Protein AF-A0A6I5CGC6-F1 (afdb_monomer_lite)

Foldseek 3Di:
DDQLLAQVVVLQVVVVVVVDHWDAPLVVDPVRPRRRDTDDPVVDDPVVVVVSVVVSVVSGDDDDDDDD

Radius of gyration: 12.17 Å; chains: 1; bounding box: 31×30×30 Å

Structure (mmCIF, N/CA/C/O backbone):
data_AF-A0A6I5CGC6-F1
#
_entry.id   AF-A0A6I5CGC6-F1
#
loop_
_atom_site.group_PDB
_atom_site.id
_atom_site.type_symbol
_atom_site.label_atom_id
_atom_site.label_alt_id
_atom_site.label_comp_id
_atom_site.label_asym_id
_atom_site.label_entity_id
_atom_site.label_seq_id
_atom_site.pdbx_PDB_ins_code
_atom_site.Cartn_x
_atom_site.Cartn_y
_atom_site.Cartn_z
_atom_site.occupancy
_atom_site.B_iso_or_equiv
_atom_site.auth_seq_id
_atom_site.auth_comp_id
_atom_site.auth_asym_id
_ato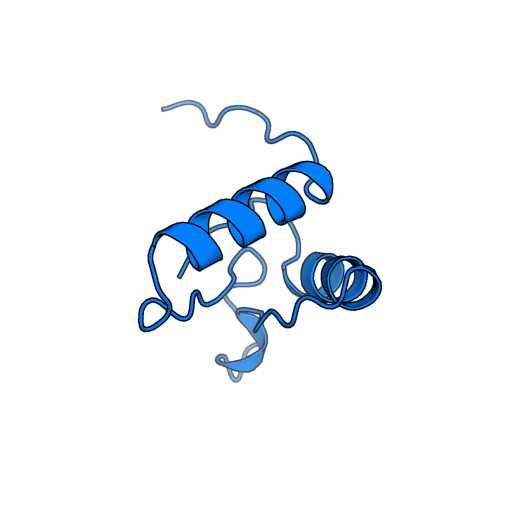m_site.auth_atom_id
_atom_site.pdbx_PDB_model_num
ATOM 1 N N . TRP A 1 1 ? -0.973 6.746 -5.004 1.00 86.62 1 TRP A N 1
ATOM 2 C CA . TRP A 1 1 ? 0.159 5.810 -4.902 1.00 86.62 1 TRP A CA 1
ATOM 3 C C . TRP A 1 1 ? 1.046 6.282 -3.773 1.00 86.62 1 TRP A C 1
ATOM 5 O O . TRP A 1 1 ? 1.246 7.485 -3.683 1.00 86.62 1 TRP A O 1
ATOM 15 N N . ILE A 1 2 ? 1.485 5.383 -2.894 1.00 89.69 2 ILE A N 1
ATOM 16 C CA . ILE A 1 2 ? 2.372 5.709 -1.770 1.00 89.69 2 ILE A C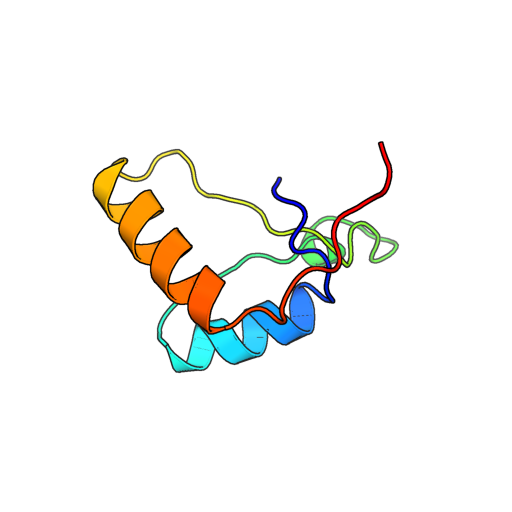A 1
ATOM 17 C C . ILE A 1 2 ? 3.729 5.084 -2.027 1.00 89.69 2 ILE A C 1
ATOM 19 O O . ILE A 1 2 ? 3.779 3.889 -2.298 1.00 89.69 2 ILE A O 1
ATOM 23 N N . ASP A 1 3 ? 4.781 5.890 -1.920 1.00 91.44 3 ASP A N 1
ATOM 24 C CA . ASP A 1 3 ? 6.167 5.432 -1.862 1.00 91.44 3 ASP A CA 1
ATOM 25 C C . ASP A 1 3 ? 6.430 4.788 -0.492 1.00 91.44 3 ASP A C 1
ATOM 27 O O . ASP A 1 3 ? 6.280 5.437 0.544 1.00 91.44 3 ASP A O 1
ATOM 31 N N . THR A 1 4 ? 6.773 3.505 -0.489 1.00 89.06 4 THR A N 1
ATOM 32 C CA . THR A 1 4 ? 7.065 2.701 0.700 1.00 89.06 4 THR A CA 1
ATOM 33 C C . THR A 1 4 ? 8.541 2.737 1.078 1.00 89.06 4 THR A C 1
ATOM 35 O O . THR A 1 4 ? 8.889 2.259 2.148 1.00 89.06 4 THR A O 1
ATOM 38 N N . GLY A 1 5 ? 9.416 3.298 0.232 1.00 89.44 5 GLY A N 1
ATOM 39 C CA . GLY A 1 5 ? 10.862 3.347 0.472 1.00 89.44 5 GLY A CA 1
ATOM 40 C C . GLY A 1 5 ? 11.594 2.006 0.321 1.00 89.44 5 GLY A C 1
ATOM 41 O O . GLY A 1 5 ? 12.810 1.967 0.454 1.00 89.44 5 GLY A O 1
ATOM 42 N N . GLU A 1 6 ? 10.879 0.928 -0.001 1.00 91.12 6 GLU A N 1
ATOM 43 C CA . GLU A 1 6 ? 11.399 -0.436 -0.157 1.00 91.12 6 GLU A CA 1
ATOM 44 C C . GLU A 1 6 ? 10.646 -1.195 -1.261 1.00 91.12 6 GLU A C 1
ATOM 46 O O . GLU A 1 6 ? 9.646 -0.696 -1.777 1.00 91.12 6 GLU A O 1
ATOM 51 N N . ASP A 1 7 ? 11.081 -2.411 -1.613 1.00 94.56 7 ASP A N 1
ATOM 52 C CA . ASP A 1 7 ? 10.393 -3.228 -2.621 1.00 94.56 7 ASP A CA 1
ATOM 53 C C . ASP A 1 7 ? 8.960 -3.593 -2.175 1.00 94.56 7 ASP A C 1
ATOM 55 O O . ASP A 1 7 ? 8.721 -4.390 -1.265 1.00 94.56 7 ASP A O 1
ATOM 59 N N . ALA A 1 8 ? 7.978 -3.013 -2.863 1.00 94.88 8 ALA A N 1
ATOM 60 C CA . ALA A 1 8 ? 6.562 -3.151 -2.565 1.00 94.88 8 ALA A CA 1
ATOM 61 C C . ALA A 1 8 ? 6.030 -4.575 -2.784 1.00 94.88 8 ALA A C 1
ATOM 63 O O . ALA A 1 8 ? 4.993 -4.919 -2.215 1.00 94.88 8 ALA A O 1
ATOM 64 N N . VAL A 1 9 ? 6.691 -5.410 -3.596 1.00 95.44 9 VAL A N 1
ATOM 65 C CA . VAL A 1 9 ? 6.309 -6.820 -3.766 1.00 95.44 9 VAL A CA 1
ATOM 66 C C . VAL A 1 9 ? 6.678 -7.599 -2.509 1.00 95.44 9 VAL A C 1
ATOM 68 O O . VAL A 1 9 ? 5.835 -8.325 -1.983 1.00 95.44 9 VAL A O 1
ATOM 71 N N . ALA A 1 10 ? 7.886 -7.386 -1.981 1.00 95.19 10 ALA A N 1
ATOM 72 C CA . ALA A 1 10 ? 8.309 -7.985 -0.717 1.00 95.19 10 ALA A CA 1
ATOM 73 C C . ALA A 1 10 ? 7.415 -7.531 0.450 1.00 95.19 10 ALA A C 1
ATOM 75 O O . ALA A 1 10 ? 6.913 -8.370 1.202 1.00 95.19 10 ALA A O 1
ATOM 76 N N . LEU A 1 11 ? 7.128 -6.227 0.546 1.00 94.62 11 LEU A N 1
ATOM 77 C CA . LEU A 1 11 ? 6.196 -5.694 1.546 1.00 94.62 11 LEU A CA 1
ATOM 78 C C . LEU A 1 11 ? 4.794 -6.306 1.413 1.00 94.62 11 LEU A C 1
ATOM 80 O O . LEU A 1 11 ? 4.168 -6.630 2.419 1.00 94.62 11 LEU A O 1
ATOM 84 N N . SER A 1 12 ? 4.297 -6.497 0.185 1.00 94.50 12 SER A N 1
ATOM 85 C CA . SER A 1 12 ? 2.992 -7.135 -0.049 1.00 94.50 12 SER A CA 1
ATOM 86 C C . SER A 1 12 ? 2.961 -8.584 0.442 1.00 94.50 12 SER A C 1
ATOM 88 O O . SER A 1 12 ? 1.935 -9.018 0.961 1.00 94.50 12 SER A O 1
ATOM 90 N N . GLY A 1 13 ? 4.077 -9.312 0.319 1.00 95.50 13 GLY A N 1
ATOM 91 C CA . GLY A 1 13 ? 4.237 -10.652 0.887 1.00 95.50 13 GLY A CA 1
ATOM 92 C C . GLY A 1 13 ? 4.106 -10.649 2.410 1.00 95.50 13 GLY A C 1
ATOM 93 O O . GLY A 1 13 ? 3.251 -11.352 2.941 1.00 95.50 13 GLY A O 1
ATOM 94 N N . ARG A 1 14 ? 4.862 -9.783 3.101 1.00 95.38 14 ARG A N 1
ATOM 95 C CA . ARG A 1 14 ? 4.775 -9.645 4.569 1.00 95.38 14 ARG A CA 1
ATOM 96 C C . ARG A 1 14 ? 3.381 -9.206 5.019 1.00 95.38 14 ARG A C 1
ATOM 98 O O . ARG A 1 14 ? 2.816 -9.769 5.943 1.00 95.38 14 ARG A O 1
ATOM 105 N N . ALA A 1 15 ? 2.774 -8.236 4.337 1.00 94.38 15 ALA A N 1
ATOM 106 C CA . ALA A 1 15 ? 1.438 -7.742 4.667 1.00 94.38 15 ALA A CA 1
ATOM 107 C C . ALA A 1 15 ? 0.353 -8.834 4.572 1.00 94.38 15 ALA A C 1
ATOM 109 O O . ALA A 1 15 ? -0.581 -8.846 5.380 1.00 94.38 15 ALA A O 1
ATOM 110 N N . LEU A 1 16 ? 0.492 -9.775 3.632 1.00 94.88 16 LEU A N 1
ATOM 111 C CA . LEU A 1 16 ? -0.444 -10.887 3.469 1.00 94.88 16 LEU A CA 1
ATOM 112 C C . LEU A 1 16 ? -0.479 -11.804 4.699 1.00 94.88 16 LEU A C 1
ATOM 114 O O . LEU A 1 16 ? -1.559 -12.263 5.070 1.00 94.88 16 LEU A O 1
ATOM 118 N N . GLU A 1 17 ? 0.659 -12.013 5.367 1.00 95.00 17 GLU A N 1
ATOM 119 C CA . GLU A 1 17 ? 0.756 -12.792 6.614 1.00 95.00 17 GLU A CA 1
ATOM 120 C C . GLU A 1 17 ? -0.054 -12.156 7.759 1.00 95.00 17 GLU A C 1
ATOM 122 O O . GLU A 1 17 ? -0.517 -12.848 8.663 1.00 95.00 17 GLU A O 1
ATOM 127 N N . HIS A 1 18 ? -0.321 -10.850 7.667 1.00 93.06 18 HIS A N 1
ATOM 128 C CA . HIS A 1 18 ? -1.163 -10.085 8.589 1.00 93.06 18 HIS A CA 1
ATOM 129 C C . HIS A 1 18 ? -2.602 -9.881 8.076 1.00 93.06 18 HIS A C 1
ATOM 131 O O . HIS A 1 18 ? -3.350 -9.065 8.617 1.00 93.06 18 HIS A O 1
ATOM 137 N N . GLY A 1 19 ? -3.008 -10.593 7.019 1.00 93.25 19 GLY A N 1
ATOM 138 C CA . GLY A 1 19 ? -4.348 -10.495 6.432 1.00 93.25 19 GLY A CA 1
ATOM 139 C C . GLY A 1 19 ? -4.585 -9.234 5.593 1.00 93.25 19 GLY A C 1
ATOM 140 O O . GLY A 1 19 ? -5.723 -8.954 5.211 1.00 93.25 19 GLY A O 1
ATOM 141 N N . LEU A 1 20 ? -3.534 -8.473 5.277 1.00 92.56 20 LEU A N 1
ATOM 142 C CA . LEU A 1 20 ? -3.622 -7.257 4.475 1.00 92.56 20 LEU A CA 1
ATOM 143 C C . LEU A 1 20 ? -3.308 -7.551 3.008 1.00 92.56 20 LEU A C 1
ATOM 145 O O . LEU A 1 20 ? -2.286 -8.139 2.668 1.00 92.56 20 LEU A O 1
ATOM 149 N N . ARG A 1 21 ? -4.178 -7.086 2.109 1.00 91.62 21 ARG A N 1
ATOM 150 C CA . ARG A 1 21 ? -3.954 -7.170 0.661 1.00 91.62 21 ARG A CA 1
ATOM 151 C C . ARG A 1 21 ? -3.496 -5.822 0.133 1.00 91.62 21 ARG A C 1
ATOM 153 O O . ARG A 1 21 ? -4.277 -4.873 0.089 1.00 91.62 21 ARG A O 1
ATOM 160 N N . LEU A 1 22 ? -2.245 -5.760 -0.302 1.00 91.69 22 LEU A N 1
ATOM 161 C CA . LEU A 1 22 ? -1.685 -4.610 -1.003 1.00 91.69 22 LEU A CA 1
ATOM 162 C C . LEU A 1 22 ? -1.601 -4.904 -2.497 1.00 91.69 22 LEU A C 1
ATOM 164 O O . LEU A 1 22 ? -1.452 -6.052 -2.910 1.00 91.69 22 LEU A O 1
ATOM 168 N N . THR A 1 23 ? -1.692 -3.861 -3.320 1.00 93.94 23 THR A N 1
ATOM 169 C CA . THR A 1 23 ? -1.387 -3.980 -4.748 1.00 93.94 23 THR A CA 1
ATOM 170 C C . THR A 1 23 ? -0.088 -3.229 -5.041 1.00 93.94 23 THR A C 1
ATOM 172 O O . THR A 1 23 ? -0.095 -1.991 -5.000 1.00 93.94 23 THR A O 1
ATOM 175 N N . PRO A 1 24 ? 1.024 -3.941 -5.300 1.00 95.19 24 PRO A N 1
ATOM 176 C CA . PRO A 1 24 ? 2.319 -3.319 -5.541 1.00 95.19 24 PRO A CA 1
ATOM 177 C C . PRO A 1 24 ? 2.377 -2.668 -6.931 1.00 95.19 24 PRO A C 1
ATOM 179 O O . PRO A 1 24 ? 1.727 -3.114 -7.876 1.00 95.19 24 PRO A O 1
ATOM 182 N N . GLY A 1 25 ? 3.180 -1.611 -7.059 1.0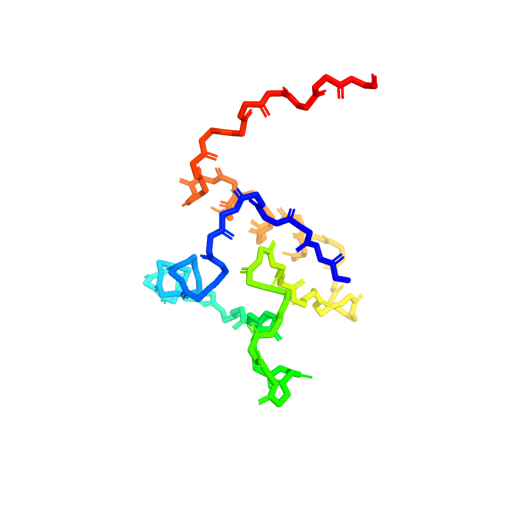0 94.94 25 GLY A N 1
ATOM 183 C CA . GLY A 1 25 ? 3.383 -0.817 -8.277 1.00 94.94 25 GLY A CA 1
ATOM 184 C C . GLY A 1 25 ? 3.679 -1.631 -9.532 1.00 94.94 25 GLY A C 1
ATOM 185 O O . GLY A 1 25 ? 3.010 -1.412 -10.547 1.00 94.94 25 GLY A O 1
ATOM 186 N N . PRO A 1 26 ? 4.574 -2.635 -9.461 1.00 96.00 26 PRO A N 1
ATOM 187 C CA . PRO A 1 26 ? 4.870 -3.502 -10.593 1.00 96.00 26 PRO A CA 1
ATOM 188 C C . PRO A 1 26 ? 3.659 -4.224 -11.198 1.00 96.00 26 PRO A C 1
ATOM 190 O O . PRO A 1 26 ? 3.728 -4.598 -12.363 1.00 96.00 26 PRO A O 1
ATOM 193 N N . ALA A 1 27 ? 2.548 -4.394 -10.466 1.00 93.31 27 ALA A N 1
ATOM 194 C CA . ALA A 1 27 ? 1.325 -5.009 -10.995 1.00 93.31 27 ALA A CA 1
ATOM 195 C C . ALA A 1 27 ? 0.567 -4.117 -12.002 1.00 93.31 27 ALA A C 1
ATOM 197 O O . ALA A 1 27 ? -0.309 -4.603 -12.711 1.00 93.31 27 ALA A O 1
ATOM 198 N N . PHE A 1 28 ? 0.893 -2.823 -12.077 1.00 92.38 28 PHE A N 1
ATOM 199 C CA . PHE A 1 28 ? 0.275 -1.856 -12.997 1.00 92.38 28 PHE A CA 1
ATOM 200 C C . PHE A 1 28 ? 1.245 -1.340 -14.063 1.00 92.38 28 PHE A C 1
ATOM 202 O O . PHE A 1 28 ? 0.922 -0.402 -14.789 1.00 92.38 28 PHE A O 1
ATOM 209 N N . SER A 1 29 ? 2.439 -1.922 -14.155 1.00 91.25 29 SER A N 1
ATOM 210 C CA . SER A 1 29 ? 3.459 -1.513 -15.113 1.00 91.25 29 SER A CA 1
ATOM 211 C C . SER A 1 29 ? 3.881 -2.709 -15.965 1.00 91.25 29 SER A C 1
ATOM 213 O O . SER A 1 29 ? 4.421 -3.669 -15.414 1.00 91.25 29 SER A O 1
ATOM 215 N N . PRO A 1 30 ? 3.733 -2.644 -17.302 1.00 91.19 30 PRO A N 1
ATOM 216 C CA . PRO A 1 30 ? 4.270 -3.661 -18.211 1.00 91.19 30 PRO A CA 1
ATOM 217 C C . PRO A 1 30 ? 5.789 -3.850 -18.084 1.00 91.19 30 PRO A C 1
ATOM 219 O O . PRO A 1 30 ? 6.317 -4.901 -18.426 1.00 91.19 30 PRO A O 1
ATOM 222 N N . HIS A 1 31 ? 6.490 -2.832 -17.579 1.00 93.75 31 HIS A N 1
ATOM 223 C CA . HIS A 1 31 ? 7.938 -2.829 -17.373 1.00 93.75 31 HIS A CA 1
ATOM 224 C C . HIS A 1 31 ? 8.325 -2.989 -15.895 1.00 93.75 31 HIS A C 1
ATOM 226 O O . HIS A 1 31 ? 9.455 -2.685 -15.519 1.00 93.75 31 HIS A O 1
ATOM 232 N N . HIS A 1 32 ? 7.390 -3.419 -15.039 1.00 87.12 32 HIS A N 1
ATOM 233 C CA . HIS A 1 32 ? 7.600 -3.604 -13.599 1.00 87.12 32 HIS A CA 1
ATOM 234 C C . HIS A 1 32 ? 8.199 -2.376 -12.882 1.00 87.12 32 HIS A C 1
ATOM 236 O O . HIS A 1 32 ? 8.951 -2.506 -11.913 1.00 87.12 32 HIS A O 1
ATOM 242 N N . SER A 1 33 ? 7.873 -1.170 -13.359 1.00 90.19 33 SER A N 1
ATOM 243 C CA . SER A 1 33 ? 8.257 0.099 -12.732 1.00 90.19 33 SER A CA 1
ATOM 244 C C . SER A 1 33 ? 7.505 0.330 -11.411 1.00 90.19 33 SER A C 1
ATOM 246 O O . SER A 1 33 ? 6.622 -0.440 -11.036 1.00 90.19 33 SER A O 1
ATOM 248 N N . HIS A 1 34 ? 7.848 1.406 -10.693 1.00 93.88 34 HIS A N 1
ATOM 249 C CA . HIS A 1 34 ? 7.230 1.767 -9.406 1.00 93.88 34 HIS A CA 1
ATOM 250 C C . HIS A 1 34 ? 7.409 0.703 -8.312 1.00 93.88 34 HIS A C 1
ATOM 252 O O . HIS A 1 34 ? 6.540 0.532 -7.459 1.00 93.88 34 HIS A O 1
ATOM 258 N N . ARG A 1 35 ? 8.552 -0.000 -8.314 1.00 94.31 35 ARG A N 1
ATOM 259 C CA . ARG A 1 35 ? 8.889 -1.026 -7.309 1.00 94.31 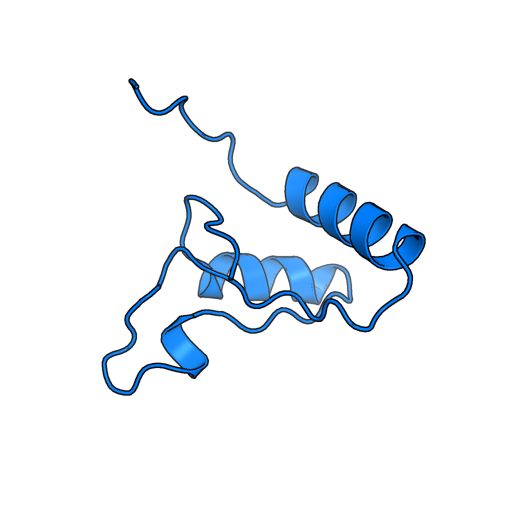35 ARG A CA 1
ATOM 260 C C . ARG A 1 35 ? 8.749 -0.540 -5.876 1.00 94.31 35 ARG A C 1
ATOM 262 O O . ARG A 1 35 ? 8.353 -1.323 -5.034 1.00 94.31 35 ARG A O 1
ATOM 269 N N . GL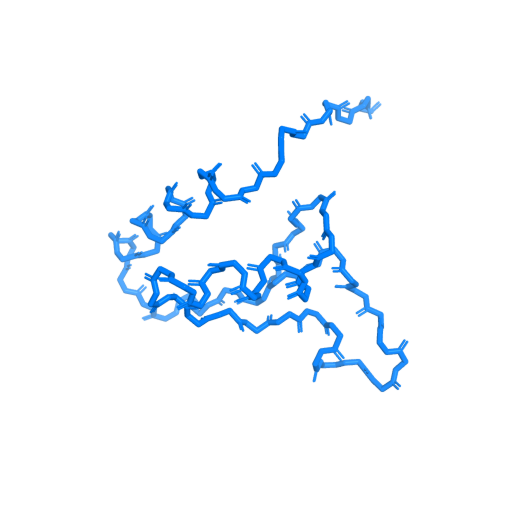Y A 1 36 ? 9.014 0.738 -5.624 1.00 93.69 36 GLY A N 1
ATOM 270 C CA . GLY A 1 36 ? 8.869 1.335 -4.303 1.00 93.69 36 GLY A CA 1
ATOM 271 C C . GLY A 1 36 ? 7.457 1.769 -3.928 1.00 93.69 36 GLY A C 1
ATOM 272 O O . GLY A 1 36 ? 7.341 2.568 -3.019 1.00 93.69 36 GLY A O 1
ATOM 273 N N . HIS A 1 37 ? 6.402 1.424 -4.677 1.00 95.12 37 HIS A N 1
ATOM 274 C CA . HIS A 1 37 ? 5.083 2.028 -4.464 1.00 95.12 37 HIS A CA 1
ATOM 275 C C . HIS A 1 37 ? 3.953 1.014 -4.283 1.00 95.12 37 HIS A C 1
ATOM 277 O O . HIS A 1 37 ? 3.910 -0.017 -4.949 1.00 95.12 37 HIS A O 1
ATOM 283 N N . VAL A 1 38 ? 2.968 1.365 -3.453 1.00 93.88 38 VAL A N 1
ATOM 284 C CA . VAL A 1 38 ? 1.697 0.635 -3.296 1.00 93.88 38 VAL A CA 1
ATOM 285 C C . VAL A 1 38 ? 0.492 1.509 -3.640 1.00 93.88 38 VAL A C 1
ATOM 287 O O . VAL A 1 38 ? 0.498 2.737 -3.469 1.00 93.88 38 VAL A O 1
ATOM 290 N N . ARG A 1 39 ? -0.583 0.880 -4.127 1.00 91.25 39 ARG A N 1
ATOM 291 C CA . ARG A 1 39 ? -1.865 1.558 -4.349 1.00 91.25 39 ARG A CA 1
ATOM 292 C C . ARG A 1 39 ? -2.703 1.527 -3.073 1.00 91.25 39 ARG A C 1
ATOM 294 O O . ARG A 1 39 ? -3.010 0.451 -2.573 1.00 91.25 39 ARG A O 1
ATOM 301 N N . LEU A 1 40 ? -3.135 2.696 -2.597 1.00 82.19 40 LEU A N 1
ATOM 302 C CA . LEU A 1 40 ? -4.114 2.782 -1.514 1.00 82.19 40 LEU A CA 1
ATOM 303 C C . LEU A 1 40 ? -5.552 2.801 -2.050 1.00 82.19 40 LEU A C 1
ATOM 305 O O . LEU A 1 40 ? -5.862 3.620 -2.921 1.00 82.19 40 LEU A O 1
ATOM 309 N N . PRO A 1 41 ? -6.448 1.974 -1.496 1.00 82.06 41 PRO A N 1
ATOM 310 C CA . PRO A 1 41 ? -7.873 2.030 -1.790 1.00 82.06 41 PRO A CA 1
ATOM 311 C C . PRO A 1 41 ? -8.565 3.121 -0.950 1.00 82.06 41 PRO A C 1
ATOM 313 O O . PRO A 1 41 ? -9.158 2.851 0.090 1.00 82.06 41 PRO A O 1
ATOM 316 N N . VAL A 1 42 ? -8.496 4.380 -1.392 1.00 83.44 42 VAL A N 1
ATOM 317 C CA . VAL A 1 42 ? -8.998 5.550 -0.628 1.00 83.44 42 VAL A CA 1
ATOM 318 C C . VAL A 1 42 ? -10.525 5.615 -0.456 1.00 83.44 42 VAL A C 1
ATOM 320 O O . VAL A 1 42 ? -11.023 6.499 0.228 1.00 83.44 42 VAL A O 1
ATOM 323 N N . TRP A 1 43 ? -11.276 4.682 -1.049 1.00 89.12 43 TRP A N 1
ATOM 324 C CA . TRP A 1 43 ? -12.727 4.557 -0.864 1.00 89.12 43 TRP A CA 1
ATOM 325 C C . TRP A 1 43 ? -13.121 3.928 0.482 1.00 89.12 43 TRP A C 1
ATOM 327 O O . TRP A 1 43 ? -14.299 3.921 0.832 1.00 89.12 43 TRP A O 1
ATOM 337 N N . HIS A 1 44 ? -12.170 3.361 1.232 1.00 89.75 44 HIS A N 1
ATOM 338 C CA . HIS A 1 44 ? -12.443 2.836 2.568 1.00 89.75 44 HIS A CA 1
ATOM 339 C C . HIS A 1 44 ? -12.588 3.960 3.605 1.00 89.75 44 HIS A C 1
ATOM 341 O O . HIS A 1 44 ? -12.010 5.036 3.441 1.00 89.75 44 HIS A O 1
ATOM 347 N N . PRO A 1 45 ? -13.302 3.709 4.720 1.00 94.44 45 PRO A N 1
ATOM 348 C CA . PRO A 1 45 ? -13.370 4.655 5.825 1.00 94.44 45 PRO A CA 1
ATOM 349 C C . PRO A 1 45 ? -11.979 5.057 6.326 1.00 94.44 45 PRO A C 1
ATOM 351 O O . PRO A 1 45 ? -11.085 4.219 6.459 1.00 94.44 45 PRO A O 1
ATOM 354 N N . HIS A 1 46 ? -11.819 6.331 6.690 1.00 91.62 46 HIS A N 1
ATOM 355 C CA . HIS A 1 46 ? -10.547 6.877 7.177 1.00 91.62 46 HIS A CA 1
ATOM 356 C C . HIS A 1 46 ? -9.951 6.067 8.339 1.00 91.62 46 HIS A C 1
ATOM 358 O O . HIS A 1 46 ? -8.751 5.807 8.366 1.00 91.62 46 HIS A O 1
ATOM 364 N N . ARG A 1 47 ? -10.794 5.601 9.270 1.00 93.62 47 ARG A N 1
ATOM 365 C CA . ARG A 1 47 ? -10.358 4.762 10.395 1.00 93.62 47 ARG A CA 1
ATOM 366 C C . ARG A 1 47 ? -9.686 3.466 9.924 1.00 93.62 47 ARG A C 1
ATOM 368 O O . ARG A 1 47 ? -8.627 3.124 10.436 1.00 93.62 47 ARG A O 1
ATOM 375 N N . THR A 1 48 ? -10.267 2.790 8.935 1.00 91.62 48 THR A N 1
ATOM 376 C CA . THR A 1 48 ? -9.698 1.568 8.352 1.00 91.62 48 THR A CA 1
ATOM 377 C C . THR A 1 48 ? -8.349 1.856 7.700 1.00 91.62 48 THR A C 1
ATOM 379 O O . THR A 1 48 ? -7.394 1.118 7.917 1.00 91.62 48 THR A O 1
ATOM 382 N N . LEU A 1 49 ? -8.239 2.956 6.949 1.00 90.44 49 LEU A N 1
ATOM 383 C CA . LEU A 1 49 ? -6.977 3.352 6.318 1.00 90.44 49 LEU A CA 1
ATOM 384 C C . LEU A 1 49 ? -5.880 3.645 7.351 1.00 90.44 49 LEU A C 1
ATOM 386 O O . LEU A 1 49 ? -4.739 3.239 7.149 1.00 90.44 49 LEU A O 1
ATOM 390 N N . LEU A 1 50 ? -6.220 4.294 8.469 1.00 92.00 50 LEU A N 1
ATOM 391 C CA . LEU A 1 50 ? -5.279 4.548 9.563 1.00 92.00 50 LEU A CA 1
ATOM 392 C C . LEU A 1 50 ? -4.822 3.266 10.266 1.00 92.00 50 LEU A C 1
ATOM 394 O O . LEU A 1 50 ? -3.641 3.136 10.578 1.00 92.00 50 LEU A O 1
ATOM 398 N N . GLU A 1 51 ? -5.739 2.336 10.537 1.00 92.19 51 GLU A N 1
ATOM 399 C CA . GLU A 1 51 ? -5.406 1.047 11.155 1.00 92.19 51 GLU A CA 1
ATOM 400 C C . GLU A 1 51 ? -4.449 0.252 10.258 1.00 92.19 51 GLU A C 1
ATOM 402 O O . GLU A 1 51 ? -3.390 -0.172 10.719 1.00 92.19 51 GLU A O 1
ATOM 407 N N . VAL A 1 52 ? -4.744 0.171 8.957 1.00 91.69 52 VAL A N 1
ATOM 408 C CA . VAL A 1 52 ? -3.857 -0.461 7.970 1.00 91.69 52 VAL A CA 1
ATOM 409 C C . VAL A 1 52 ? -2.502 0.243 7.908 1.00 91.69 52 VAL A C 1
ATOM 411 O O . VAL A 1 52 ? -1.475 -0.425 7.960 1.00 91.69 52 VAL A O 1
ATOM 414 N N . ALA A 1 53 ? -2.467 1.577 7.836 1.00 90.50 53 ALA A N 1
ATOM 415 C CA . ALA A 1 53 ? -1.214 2.329 7.774 1.00 90.50 53 ALA A CA 1
ATOM 416 C C . ALA A 1 53 ? -0.319 2.078 8.999 1.00 90.50 53 ALA A C 1
ATOM 418 O O . ALA A 1 53 ? 0.894 1.947 8.852 1.00 90.50 53 ALA A O 1
ATOM 419 N N . ARG A 1 54 ? -0.908 1.958 10.196 1.00 92.19 54 ARG A N 1
ATOM 420 C CA . ARG A 1 54 ? -0.172 1.617 11.422 1.00 92.19 54 ARG A CA 1
ATOM 421 C C . ARG A 1 54 ? 0.409 0.212 11.363 1.00 92.19 54 ARG A C 1
ATOM 423 O O . ARG A 1 54 ? 1.577 0.047 11.688 1.00 92.19 54 ARG A O 1
ATOM 430 N N . THR A 1 55 ? -0.366 -0.779 10.922 1.00 92.75 55 THR A N 1
ATOM 431 C CA . THR A 1 55 ? 0.155 -2.139 10.732 1.00 92.75 55 THR A CA 1
ATOM 432 C C . THR A 1 55 ? 1.281 -2.146 9.705 1.00 92.75 55 THR A C 1
ATOM 434 O O . THR A 1 55 ? 2.340 -2.694 9.982 1.00 92.75 55 THR A O 1
ATOM 437 N N . LEU A 1 56 ? 1.122 -1.471 8.563 1.00 91.06 56 LEU A N 1
ATOM 438 C CA . LEU A 1 56 ? 2.179 -1.391 7.552 1.00 91.06 56 LEU A CA 1
ATOM 439 C C . LEU A 1 56 ? 3.455 -0.744 8.092 1.00 91.06 56 LEU A C 1
ATOM 441 O O . LEU A 1 56 ? 4.528 -1.267 7.829 1.00 91.06 56 LEU A O 1
ATOM 445 N N . ALA A 1 57 ? 3.349 0.312 8.900 1.00 89.81 57 ALA A N 1
ATOM 446 C CA . ALA A 1 57 ? 4.511 0.947 9.523 1.00 89.81 57 ALA A CA 1
ATOM 447 C C . ALA A 1 57 ? 5.310 -0.005 10.436 1.00 89.81 57 ALA A C 1
ATOM 449 O O . ALA A 1 57 ? 6.512 0.175 10.588 1.00 89.81 57 ALA A O 1
ATOM 450 N N . THR A 1 58 ? 4.671 -1.028 11.022 1.00 92.00 58 THR A N 1
ATOM 451 C CA . THR A 1 58 ? 5.375 -2.076 11.793 1.00 92.00 58 THR A CA 1
ATOM 452 C C . THR A 1 58 ? 6.047 -3.138 10.923 1.00 92.00 58 THR A C 1
ATOM 454 O O . THR A 1 58 ? 6.873 -3.894 11.421 1.00 92.00 58 THR A O 1
ATOM 457 N N . LEU A 1 59 ? 5.684 -3.210 9.639 1.00 90.88 59 LEU A N 1
ATOM 458 C CA . LEU A 1 59 ? 6.206 -4.184 8.678 1.00 90.88 59 LEU A CA 1
ATOM 459 C C . LEU A 1 59 ? 7.259 -3.591 7.747 1.00 90.88 59 LEU A C 1
ATOM 461 O O . LEU A 1 59 ? 7.906 -4.351 7.026 1.00 90.88 59 LEU A O 1
ATOM 465 N N . THR A 1 60 ? 7.376 -2.266 7.700 1.00 86.75 60 THR A N 1
ATOM 466 C 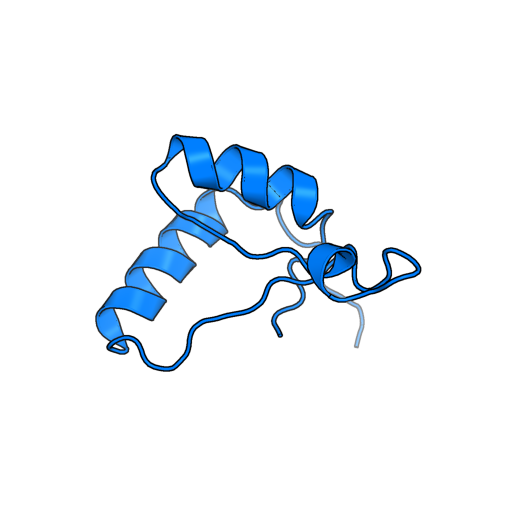CA . THR A 1 60 ? 8.346 -1.559 6.866 1.00 86.75 60 THR A CA 1
ATOM 467 C C . THR A 1 60 ? 9.665 -1.367 7.589 1.00 86.75 60 THR A C 1
ATOM 469 O O . THR A 1 60 ? 9.675 -1.070 8.785 1.00 86.75 60 THR A O 1
ATOM 472 N N . GLU A 1 61 ? 10.764 -1.458 6.848 1.00 78.56 61 GLU A N 1
ATOM 473 C CA . GLU A 1 61 ? 12.079 -1.090 7.377 1.00 78.56 61 GLU A CA 1
ATOM 474 C C . GLU A 1 61 ? 12.128 0.409 7.738 1.00 78.56 61 GLU A C 1
ATOM 476 O O . GLU A 1 61 ? 11.451 1.228 7.097 1.00 78.56 61 GLU A O 1
ATOM 481 N N . PRO A 1 62 ? 12.924 0.810 8.748 1.00 71.81 62 PRO A N 1
ATOM 482 C CA . PRO A 1 62 ? 13.133 2.214 9.066 1.00 71.81 62 PRO A CA 1
ATOM 483 C C . PRO A 1 62 ? 13.633 2.970 7.836 1.00 71.81 62 PRO A C 1
ATOM 485 O O . PRO A 1 62 ? 14.652 2.630 7.236 1.00 71.81 62 PRO A O 1
ATOM 488 N N . ARG A 1 63 ? 12.913 4.024 7.456 1.00 69.88 63 ARG A N 1
ATOM 489 C CA . ARG A 1 63 ? 13.321 4.871 6.340 1.00 69.88 63 ARG A CA 1
ATOM 490 C C . ARG A 1 63 ? 14.414 5.830 6.806 1.00 69.88 63 ARG A C 1
ATOM 492 O O . ARG A 1 63 ? 14.135 6.704 7.626 1.00 69.88 63 ARG A O 1
ATOM 499 N N . GLU A 1 64 ? 15.606 5.715 6.225 1.00 67.75 64 GLU A N 1
ATOM 500 C CA . GLU A 1 64 ? 16.619 6.774 6.287 1.00 67.75 64 GLU A CA 1
ATOM 501 C C . GLU A 1 64 ? 15.985 8.092 5.795 1.00 67.75 64 GLU A C 1
ATOM 503 O O . GLU A 1 64 ? 15.348 8.111 4.730 1.00 67.75 64 GLU A O 1
ATOM 508 N N . PRO A 1 65 ? 16.069 9.190 6.563 1.00 63.25 65 PRO A N 1
ATOM 509 C CA . PRO A 1 65 ? 15.508 10.465 6.144 1.00 63.25 65 PRO A CA 1
ATOM 510 C C . PRO A 1 65 ? 16.132 10.889 4.810 1.00 63.25 65 PRO A C 1
ATOM 512 O O . PRO A 1 65 ? 17.348 10.906 4.656 1.00 63.25 65 PRO A O 1
ATOM 515 N N . ARG A 1 66 ? 15.292 11.228 3.824 1.00 61.81 66 ARG A N 1
ATOM 516 C CA . ARG A 1 66 ? 15.784 11.823 2.575 1.00 61.81 66 ARG A CA 1
ATOM 517 C C . ARG A 1 66 ? 16.286 13.232 2.890 1.00 61.81 66 ARG A C 1
ATOM 519 O O . ARG A 1 66 ? 15.514 14.021 3.437 1.00 61.81 66 ARG A O 1
ATOM 526 N N . GLU A 1 67 ? 17.541 13.529 2.554 1.00 58.62 67 GLU A N 1
ATOM 527 C CA . GLU A 1 67 ? 18.027 14.912 2.500 1.00 58.62 67 GLU A CA 1
ATOM 528 C C . GLU A 1 67 ? 17.140 15.704 1.525 1.00 58.62 67 GLU A C 1
ATOM 530 O O . GLU A 1 67 ? 16.749 15.187 0.472 1.00 58.62 67 GLU A O 1
ATOM 535 N N . ALA A 1 68 ? 16.727 16.895 1.962 1.00 57.00 68 ALA A N 1
ATOM 536 C CA . ALA A 1 68 ? 15.730 17.739 1.304 1.00 57.00 68 ALA A CA 1
ATOM 537 C C . ALA A 1 68 ? 16.282 18.470 0.075 1.00 57.00 68 ALA A C 1
ATOM 539 O O . ALA A 1 68 ? 17.467 18.872 0.110 1.00 57.00 68 ALA A O 1
#

Sequence (68 aa):
WIDTGEDAVALSGRALEHGLRLTPGPAFSPHHSHRGHVRLPVWHPHRTLLEVARTLATLTEPREPREA

Secondary structure (DSSP, 8-state):
-EE-SS-HHHHHHHHHHTT---EEGGGG-TT---TTEEE--TTS-HHHHHHHHHHHHHHSPPPPPPP-

pLDDT: mean 88.88, std 9.12, range [57.0, 96.0]